Protein AF-A0A1Q7Q7M5-F1 (afdb_monomer_lite)

Secondary structure (DSSP, 8-state):
-----HHHHHHH---SSTTSSEEEEEEES-HHHHHHHHHHTTPPTT-EEEEEEESS-B-GGG-B--B-TTS-EEEE-----S-GGGHHHHHHHHHHHHHHHHHHHT---EEEETTTEEEETTEEEEE--

pLDDT: mean 95.15, std 6.15, range [52.12, 98.56]

Foldseek 3Di:
DDDDDQVVVVVVDPDPFAVVPEAEEAEDQAQAVVLVVCVVVPDGFRHKYWYQAHPNDADPPGDGDGRHGPDTGMDTDHDDPDDPVCVLVVQQVVQVVVQVVCCVPVVANWDDPPPWFIDGPPDTPDTTD

Sequence (129 aa):
MEALTSTAIQRGLSTRRFGRPVMVHESVRSTNDEAGALAQQGASEGTTVIARIQTGGRGRRGRAWLSPAGGLWLSVVLRPKVALEQWPLVGLAASAGAADAVREVARLQARVKWPNDLLIEDRKLGGVL

Structure (mmCIF, N/CA/C/O backbone):
data_AF-A0A1Q7Q7M5-F1
#
_entry.id   AF-A0A1Q7Q7M5-F1
#
loop_
_atom_site.group_PDB
_atom_site.id
_atom_site.type_symbol
_atom_site.label_atom_id
_atom_site.label_alt_id
_atom_site.label_comp_id
_atom_site.label_asym_id
_atom_site.label_entity_id
_atom_site.label_seq_id
_atom_site.pdbx_PDB_ins_code
_atom_site.Cartn_x
_atom_site.Cartn_y
_atom_site.Cartn_z
_atom_site.occupancy
_atom_site.B_iso_or_equiv
_atom_site.auth_seq_id
_atom_site.auth_comp_id
_atom_site.auth_asym_id
_atom_site.auth_atom_id
_atom_site.pdbx_PDB_model_num
ATOM 1 N N . MET A 1 1 ? 0.822 15.822 -16.429 1.00 52.12 1 MET A N 1
ATOM 2 C CA . MET A 1 1 ? 0.242 14.777 -15.559 1.00 52.12 1 MET A CA 1
ATOM 3 C C . MET A 1 1 ? -0.586 15.476 -14.510 1.00 52.12 1 MET A C 1
ATOM 5 O O . MET A 1 1 ? -0.068 16.382 -13.871 1.00 52.12 1 MET A O 1
ATOM 9 N N . GLU A 1 2 ? -1.861 15.124 -14.399 1.00 57.03 2 GLU A N 1
ATOM 10 C CA . GLU A 1 2 ? -2.748 15.658 -13.366 1.00 57.03 2 GLU A CA 1
ATOM 11 C C . GLU A 1 2 ? -2.214 15.268 -11.979 1.00 57.03 2 GLU A C 1
ATOM 13 O O . GLU A 1 2 ? -1.707 14.157 -11.797 1.00 57.03 2 GLU A O 1
ATOM 18 N N . ALA A 1 3 ? -2.247 16.195 -11.020 1.00 69.50 3 ALA A N 1
ATOM 19 C CA . ALA A 1 3 ? -1.789 15.915 -9.666 1.00 69.50 3 ALA A CA 1
ATOM 20 C C . ALA A 1 3 ? -2.682 14.837 -9.031 1.00 69.50 3 ALA A C 1
ATOM 22 O O . ALA A 1 3 ? -3.908 14.890 -9.148 1.00 69.50 3 ALA A O 1
ATOM 23 N N . LEU A 1 4 ? -2.079 13.864 -8.342 1.00 81.88 4 LEU A N 1
ATOM 24 C CA . LEU A 1 4 ? -2.830 12.860 -7.591 1.00 81.88 4 LEU A CA 1
ATOM 25 C C . LEU A 1 4 ? -3.558 13.584 -6.445 1.00 81.88 4 LEU A C 1
ATOM 27 O O . LEU A 1 4 ? -2.923 14.042 -5.501 1.00 81.88 4 LEU A O 1
ATOM 31 N N . THR A 1 5 ? -4.879 13.742 -6.540 1.00 90.38 5 THR A N 1
ATOM 32 C CA . THR A 1 5 ? -5.690 14.403 -5.503 1.00 90.38 5 THR A CA 1
ATOM 33 C C . THR A 1 5 ? -6.624 13.408 -4.834 1.00 90.38 5 THR A C 1
ATOM 35 O O . THR A 1 5 ? -7.073 12.441 -5.454 1.00 90.38 5 THR A O 1
ATOM 38 N N . SER A 1 6 ? -6.966 13.657 -3.568 1.00 91.06 6 SER A N 1
ATOM 39 C CA . SER A 1 6 ? -7.930 12.831 -2.829 1.00 91.06 6 SER A CA 1
ATOM 40 C C . SER A 1 6 ? -9.272 12.730 -3.562 1.00 91.06 6 SER A C 1
ATOM 42 O O . SER A 1 6 ? -9.818 11.637 -3.695 1.00 91.06 6 SER A O 1
ATOM 44 N N . THR A 1 7 ? -9.756 13.841 -4.122 1.00 90.94 7 THR A N 1
ATOM 45 C CA . THR A 1 7 ? -11.000 13.901 -4.900 1.00 90.94 7 THR A CA 1
ATOM 46 C C . THR A 1 7 ? -10.946 13.043 -6.162 1.00 90.94 7 THR A C 1
ATOM 48 O O . THR A 1 7 ? -11.887 12.293 -6.424 1.00 90.94 7 THR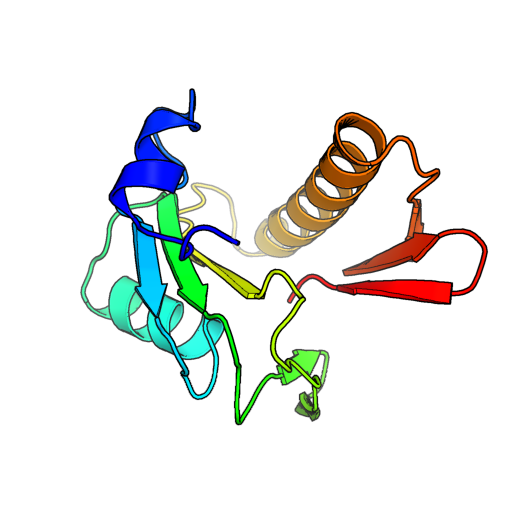 A O 1
ATOM 51 N N . ALA A 1 8 ? -9.865 13.127 -6.947 1.00 91.62 8 ALA A N 1
ATOM 52 C CA . ALA A 1 8 ? -9.720 12.325 -8.164 1.00 91.62 8 ALA A CA 1
ATOM 53 C C . ALA A 1 8 ? -9.707 10.824 -7.841 1.00 91.62 8 ALA A C 1
ATOM 55 O O . ALA A 1 8 ? -10.419 10.045 -8.475 1.00 91.62 8 ALA A O 1
ATOM 56 N N . ILE A 1 9 ? -8.979 10.433 -6.791 1.00 92.44 9 ILE A N 1
ATOM 57 C CA . ILE A 1 9 ? -8.918 9.044 -6.325 1.00 92.44 9 ILE A CA 1
ATOM 58 C C . ILE A 1 9 ? -10.300 8.568 -5.878 1.00 92.44 9 ILE A C 1
ATOM 60 O O . ILE A 1 9 ? -10.771 7.532 -6.334 1.00 92.44 9 ILE A O 1
ATOM 64 N N . GLN A 1 10 ? -10.995 9.335 -5.038 1.00 91.25 10 GLN A N 1
ATOM 65 C CA . GLN A 1 10 ? -12.319 8.953 -4.538 1.00 91.25 10 GLN A CA 1
ATOM 66 C C . GLN A 1 10 ? -13.360 8.789 -5.647 1.00 91.25 10 GLN A C 1
ATOM 68 O O . GLN A 1 10 ? -14.221 7.918 -5.531 1.00 91.25 10 GLN A O 1
ATOM 73 N N . ARG A 1 11 ? -13.284 9.589 -6.718 1.00 91.12 11 ARG A N 1
ATOM 74 C CA . ARG A 1 11 ? -14.157 9.447 -7.895 1.00 91.12 11 ARG A CA 1
ATOM 75 C C . ARG A 1 11 ? -13.887 8.157 -8.672 1.00 91.12 11 ARG A C 1
ATOM 77 O O . ARG A 1 11 ? -14.828 7.574 -9.197 1.00 91.12 11 ARG A O 1
ATOM 84 N N . GLY A 1 12 ? -12.631 7.712 -8.725 1.00 91.06 12 GLY A N 1
ATOM 85 C CA . GLY A 1 12 ? -12.237 6.462 -9.383 1.00 91.06 12 GLY A CA 1
ATOM 86 C C . GLY A 1 12 ? -12.501 5.196 -8.559 1.00 91.06 12 GLY A C 1
ATOM 87 O O . GLY A 1 12 ? -12.408 4.092 -9.089 1.00 91.06 12 GLY A O 1
ATOM 88 N N . LEU A 1 13 ? -12.825 5.329 -7.269 1.00 92.81 13 LEU A N 1
ATOM 89 C CA . LEU A 1 13 ? -13.026 4.200 -6.362 1.00 92.81 13 LEU A CA 1
ATOM 90 C C . LEU A 1 13 ? -14.498 3.778 -6.262 1.00 92.81 13 LEU A C 1
ATOM 92 O O . LEU A 1 13 ? -15.344 4.500 -5.728 1.00 92.81 13 LEU A O 1
ATOM 96 N N . SER A 1 14 ? -14.777 2.532 -6.654 1.00 93.44 14 SER A N 1
ATOM 97 C CA . SER A 1 14 ? -16.055 1.844 -6.405 1.00 93.44 14 SER A CA 1
ATOM 98 C C . SER A 1 14 ? -16.163 1.259 -4.987 1.00 93.44 14 SER A C 1
ATOM 100 O O . SER A 1 14 ? -17.228 0.802 -4.563 1.00 93.44 14 SER A O 1
ATOM 102 N N . THR A 1 15 ? -15.068 1.273 -4.224 1.00 94.50 15 THR A N 1
ATOM 103 C CA . THR A 1 15 ? -15.009 0.747 -2.861 1.00 94.50 15 THR A CA 1
ATOM 104 C C . THR A 1 15 ? -15.854 1.586 -1.907 1.00 94.50 15 THR A C 1
ATOM 106 O O . THR A 1 15 ? -15.828 2.815 -1.927 1.00 94.50 15 THR A O 1
ATOM 109 N N . ARG A 1 16 ? -16.585 0.914 -1.009 1.00 92.50 16 ARG A N 1
ATOM 110 C CA . ARG A 1 16 ? -17.368 1.575 0.054 1.00 92.50 16 ARG A CA 1
ATOM 111 C C . ARG A 1 16 ? -16.576 1.803 1.342 1.00 92.50 16 ARG A C 1
ATOM 113 O O . ARG A 1 16 ? -16.931 2.679 2.118 1.00 92.50 16 ARG A O 1
ATOM 120 N N . ARG A 1 17 ? -15.519 1.013 1.557 1.00 92.81 17 ARG A N 1
ATOM 121 C CA . ARG A 1 17 ? -14.701 1.012 2.781 1.00 92.81 17 ARG A CA 1
ATOM 122 C C . ARG A 1 17 ? -13.284 1.530 2.539 1.00 92.81 17 ARG A C 1
ATOM 124 O O . ARG A 1 17 ? -12.866 2.490 3.163 1.00 92.81 17 ARG A O 1
ATOM 131 N N . PHE A 1 18 ? -12.539 0.904 1.631 1.00 94.94 18 PHE A N 1
ATOM 132 C CA . PHE A 1 18 ? -11.139 1.263 1.374 1.00 94.94 18 PHE A CA 1
ATOM 133 C C . PHE A 1 18 ? -11.016 2.569 0.581 1.00 94.94 18 PHE A C 1
ATOM 135 O O . PHE A 1 18 ? -11.814 2.806 -0.324 1.00 94.94 18 PHE A O 1
ATOM 142 N N . GLY A 1 19 ? -10.030 3.406 0.918 1.00 94.94 19 GLY A N 1
ATOM 143 C CA . GLY A 1 19 ? -9.844 4.736 0.323 1.00 94.94 19 GLY A CA 1
ATOM 144 C C . GLY A 1 19 ? -10.826 5.796 0.833 1.00 94.94 19 GLY A C 1
ATOM 145 O O . GLY A 1 19 ? -10.999 6.839 0.197 1.00 94.94 19 GLY A O 1
ATOM 146 N N . ARG A 1 20 ? -11.509 5.534 1.956 1.00 93.56 20 ARG A N 1
ATOM 147 C CA . ARG A 1 20 ? -12.548 6.406 2.519 1.00 93.56 20 ARG A CA 1
ATOM 148 C C . ARG A 1 20 ? -12.348 6.570 4.038 1.00 93.56 20 ARG A C 1
ATOM 150 O O . ARG A 1 20 ? -12.800 5.713 4.792 1.00 93.56 20 ARG A O 1
ATOM 157 N N . PRO A 1 21 ? -11.699 7.660 4.498 1.00 95.31 21 PRO A N 1
ATOM 158 C CA . PRO A 1 21 ? -11.100 8.743 3.707 1.00 95.31 21 PRO A CA 1
ATOM 159 C C . PRO A 1 21 ? -9.776 8.343 3.030 1.00 95.31 21 PRO A C 1
ATOM 161 O O . PRO A 1 21 ? -9.144 7.351 3.397 1.00 95.31 21 PRO A O 1
ATOM 164 N N . VAL A 1 22 ? -9.342 9.152 2.056 1.00 97.25 22 VAL A N 1
ATOM 165 C CA . VAL A 1 22 ? -7.994 9.088 1.473 1.00 97.25 22 VAL A CA 1
ATOM 166 C C . VAL A 1 22 ? -7.282 10.419 1.692 1.00 97.25 22 VAL A C 1
ATOM 168 O O . VAL A 1 22 ? -7.832 11.482 1.404 1.00 97.25 22 VAL A O 1
ATOM 171 N N . MET A 1 23 ? -6.064 10.349 2.212 1.00 97.19 23 MET A N 1
ATOM 172 C CA . MET A 1 23 ? -5.178 11.483 2.448 1.00 97.19 23 MET A CA 1
ATOM 173 C C . MET A 1 23 ? -4.013 11.368 1.477 1.00 97.19 23 MET A C 1
ATOM 175 O O . MET A 1 23 ? -3.372 10.319 1.404 1.00 97.19 23 MET A O 1
ATOM 179 N N . VAL A 1 24 ? -3.765 12.423 0.703 1.00 97.31 24 VAL A N 1
ATOM 180 C CA . VAL A 1 24 ? -2.685 12.446 -0.286 1.00 97.31 24 VAL A CA 1
ATOM 181 C C . VAL A 1 24 ? -1.677 13.503 0.122 1.00 97.31 24 VAL A C 1
ATOM 183 O O . VAL A 1 24 ? -2.030 14.665 0.303 1.00 97.31 24 VAL A O 1
ATOM 186 N N . HIS A 1 25 ? -0.427 13.082 0.268 1.00 97.19 25 HIS A N 1
ATOM 187 C CA . HIS A 1 25 ? 0.676 13.925 0.691 1.00 97.19 25 HIS A CA 1
ATOM 188 C C . HIS A 1 25 ? 1.722 14.042 -0.409 1.00 97.19 25 HIS A C 1
ATOM 190 O O . HIS A 1 25 ? 2.006 13.097 -1.146 1.00 97.19 25 HIS A O 1
ATOM 196 N N . GLU A 1 26 ? 2.362 15.200 -0.465 1.00 96.19 26 GLU A N 1
ATOM 197 C CA . GLU A 1 26 ? 3.476 15.417 -1.377 1.00 96.19 26 GLU A CA 1
ATOM 198 C C . GLU A 1 26 ? 4.733 14.658 -0.922 1.00 96.19 26 GLU A C 1
ATOM 200 O O . GLU A 1 26 ? 5.414 14.004 -1.710 1.00 96.19 26 GLU A O 1
ATOM 205 N N . SER A 1 27 ? 5.023 14.696 0.376 1.00 97.62 27 SER A N 1
ATOM 206 C CA . SER A 1 27 ? 6.142 13.985 0.983 1.00 97.62 27 SER A CA 1
ATOM 207 C C . SER A 1 27 ? 5.837 13.696 2.446 1.00 97.62 27 SER A C 1
ATOM 209 O O . SER A 1 27 ? 5.323 14.561 3.154 1.00 97.62 27 SER A O 1
ATOM 211 N N . VAL A 1 28 ? 6.152 12.484 2.896 1.00 98.44 28 VAL A N 1
ATOM 212 C CA . VAL A 1 28 ? 6.057 12.058 4.302 1.00 98.44 28 VAL A CA 1
ATOM 213 C C . VAL A 1 28 ? 7.298 11.258 4.672 1.00 98.44 28 VAL A C 1
ATOM 215 O O . VAL A 1 28 ? 8.044 10.810 3.800 1.00 98.44 28 VAL A O 1
ATOM 218 N N . ARG A 1 29 ? 7.526 11.016 5.966 1.00 98.00 29 ARG A N 1
ATOM 219 C CA . ARG A 1 29 ? 8.596 10.095 6.372 1.00 98.00 29 ARG A CA 1
ATOM 220 C C . ARG A 1 29 ? 8.261 8.664 5.953 1.00 98.00 29 ARG A C 1
ATOM 222 O O . ARG A 1 29 ? 9.048 8.029 5.262 1.00 98.00 29 ARG A O 1
ATOM 229 N N . SER A 1 30 ? 7.082 8.174 6.324 1.00 98.38 30 SER A N 1
ATOM 230 C CA . SER A 1 30 ? 6.554 6.882 5.889 1.00 98.38 30 SER A CA 1
ATOM 231 C C . SER A 1 30 ? 5.031 6.917 5.941 1.00 98.38 30 SER A C 1
ATOM 233 O O . SER A 1 30 ? 4.473 7.263 6.977 1.00 98.38 30 SER A O 1
ATOM 235 N N . THR A 1 31 ? 4.345 6.496 4.877 1.00 98.56 31 THR A N 1
ATOM 236 C CA . THR A 1 31 ? 2.876 6.375 4.873 1.00 98.56 31 THR A CA 1
ATOM 237 C C . THR A 1 31 ? 2.386 5.437 5.972 1.00 98.56 31 THR A C 1
ATOM 239 O O . THR A 1 31 ? 1.299 5.633 6.505 1.00 98.56 31 THR A O 1
ATOM 242 N N . ASN A 1 32 ? 3.203 4.451 6.351 1.00 98.12 32 ASN A N 1
ATOM 243 C CA . ASN A 1 32 ? 2.880 3.502 7.408 1.00 98.12 32 ASN A CA 1
ATOM 244 C C . ASN A 1 32 ? 2.935 4.144 8.801 1.00 98.12 32 ASN A C 1
ATOM 246 O O . ASN A 1 32 ? 2.147 3.773 9.665 1.00 98.12 32 ASN A O 1
ATOM 250 N N . ASP A 1 33 ? 3.835 5.111 9.019 1.00 97.88 33 ASP A N 1
ATOM 251 C CA . ASP A 1 33 ? 3.860 5.883 10.270 1.00 97.88 33 ASP A CA 1
ATOM 252 C C . ASP A 1 33 ? 2.633 6.784 10.369 1.00 97.88 33 ASP A C 1
ATOM 254 O O . ASP A 1 33 ? 1.952 6.775 11.390 1.00 97.88 33 ASP A O 1
ATOM 258 N N . GLU A 1 34 ? 2.315 7.502 9.289 1.00 98.50 34 GLU A N 1
ATOM 259 C CA . GLU A 1 34 ? 1.141 8.378 9.232 1.00 98.50 34 GLU A CA 1
ATOM 260 C C . GLU A 1 34 ? -0.155 7.580 9.451 1.00 98.50 34 GLU A C 1
ATOM 262 O O . GLU A 1 34 ? -0.975 7.922 10.302 1.00 98.50 34 GLU A O 1
ATOM 267 N N . ALA A 1 35 ? -0.319 6.454 8.747 1.00 98.56 35 ALA A N 1
ATOM 268 C CA . ALA A 1 35 ? -1.468 5.570 8.927 1.00 98.56 35 ALA A CA 1
ATOM 269 C C . ALA A 1 35 ? -1.524 4.975 10.345 1.00 98.56 35 ALA A C 1
ATOM 271 O O . ALA A 1 35 ? -2.608 4.855 10.916 1.00 98.56 35 ALA A O 1
ATOM 272 N N . GLY A 1 36 ? -0.374 4.635 10.937 1.00 98.25 36 GLY A N 1
ATOM 273 C CA . GLY A 1 36 ? -0.278 4.160 12.317 1.00 98.25 36 GLY A CA 1
ATOM 274 C C . GLY A 1 36 ? -0.711 5.216 13.336 1.00 98.25 36 GLY A C 1
ATOM 275 O O . GLY A 1 36 ? -1.500 4.912 14.231 1.00 98.25 36 GLY A O 1
ATOM 276 N N . ALA A 1 37 ? -0.264 6.463 13.169 1.00 98.44 37 ALA A N 1
ATOM 277 C CA . ALA A 1 37 ? -0.660 7.585 14.017 1.00 98.44 37 ALA A CA 1
ATOM 278 C C . ALA A 1 37 ? -2.173 7.847 13.931 1.00 98.44 37 ALA A C 1
ATOM 280 O O . ALA A 1 37 ? -2.847 7.956 14.955 1.00 98.44 37 ALA A O 1
ATOM 281 N N . LEU A 1 38 ? -2.735 7.845 12.720 1.00 98.44 38 LEU A N 1
ATOM 282 C CA . LEU A 1 38 ? -4.179 7.969 12.505 1.00 98.44 38 LEU A CA 1
ATOM 283 C C . LEU A 1 38 ? -4.953 6.809 13.145 1.00 98.44 38 LEU A C 1
ATOM 285 O O . LEU A 1 38 ? -5.989 7.019 13.776 1.00 98.44 38 LEU A O 1
ATOM 289 N N . ALA A 1 39 ? -4.450 5.578 13.030 1.00 98.31 39 ALA A N 1
ATOM 290 C CA . ALA A 1 39 ? -5.074 4.416 13.653 1.00 98.31 39 ALA A CA 1
ATOM 291 C C . ALA A 1 39 ? -5.105 4.526 15.188 1.00 98.31 39 ALA A C 1
ATOM 293 O O . ALA A 1 39 ? -6.119 4.162 15.794 1.00 98.31 39 ALA A O 1
ATOM 294 N N . GLN A 1 40 ? -4.042 5.049 15.810 1.00 98.25 40 GLN A N 1
ATOM 295 C CA . GLN A 1 40 ? -3.986 5.324 17.253 1.00 98.25 40 GLN A CA 1
ATOM 296 C C . GLN A 1 40 ? -4.968 6.427 17.670 1.00 98.25 40 GLN A C 1
ATOM 298 O O . GLN A 1 40 ? -5.563 6.339 18.738 1.00 98.25 40 GLN A O 1
ATOM 303 N N . GLN A 1 41 ? -5.207 7.410 16.800 1.00 98.12 41 GLN A N 1
ATOM 304 C CA . GLN A 1 41 ? -6.208 8.467 16.995 1.00 98.12 41 GLN A CA 1
ATOM 305 C C . GLN A 1 41 ? -7.653 8.008 16.724 1.00 98.12 41 GLN A C 1
ATOM 307 O O . GLN A 1 41 ? -8.582 8.807 16.796 1.00 98.12 41 GLN A O 1
ATOM 312 N N . GLY A 1 42 ? -7.871 6.727 16.413 1.00 97.94 42 GLY A N 1
ATOM 313 C CA . GLY A 1 42 ? -9.210 6.170 16.215 1.00 97.94 42 GLY A CA 1
ATOM 314 C C . GLY A 1 42 ? -9.738 6.253 14.782 1.00 97.94 42 GLY A C 1
ATOM 315 O O . GLY A 1 42 ? -10.935 6.065 14.573 1.00 97.94 42 GLY A O 1
ATOM 316 N N . ALA A 1 43 ? -8.876 6.470 13.782 1.00 98.12 43 ALA A N 1
ATOM 317 C CA . ALA A 1 43 ? -9.294 6.454 12.382 1.00 98.12 43 ALA A CA 1
ATOM 318 C C . ALA A 1 43 ? -10.010 5.144 11.997 1.00 98.12 43 ALA A C 1
ATOM 320 O O . ALA A 1 43 ? -9.648 4.041 12.444 1.00 98.12 43 ALA A O 1
ATOM 321 N N . SER A 1 44 ? -11.037 5.285 11.155 1.00 97.25 44 SER A N 1
ATOM 322 C CA . SER A 1 44 ? -11.878 4.186 10.689 1.00 97.25 44 SER A CA 1
ATOM 323 C C . SER A 1 44 ? -11.114 3.233 9.773 1.00 97.25 44 SER A C 1
ATOM 325 O O . SER A 1 44 ? -10.174 3.622 9.071 1.00 97.25 44 SER A O 1
ATOM 327 N N . GLU A 1 45 ? -11.556 1.975 9.741 1.00 97.75 45 GLU A N 1
ATOM 328 C CA . GLU A 1 45 ? -11.079 1.006 8.756 1.00 97.75 45 GLU A CA 1
ATOM 329 C C . GLU A 1 45 ? -11.247 1.547 7.329 1.00 97.75 45 GLU A C 1
ATOM 331 O O . GLU A 1 45 ? -12.293 2.087 6.976 1.00 97.75 45 GLU A O 1
ATOM 336 N N . GLY A 1 46 ? -10.208 1.385 6.511 1.00 97.81 46 GLY A N 1
ATOM 337 C CA . GLY A 1 46 ? -10.161 1.865 5.136 1.00 97.81 46 GLY A CA 1
ATOM 338 C C . GLY A 1 46 ? -9.597 3.272 4.959 1.00 97.81 46 GLY A C 1
ATOM 339 O O . GLY A 1 46 ? -9.342 3.661 3.815 1.00 97.81 46 GLY A O 1
ATOM 340 N N . THR A 1 47 ? -9.308 3.985 6.055 1.00 98.44 47 THR A N 1
ATOM 341 C CA . THR A 1 47 ? -8.492 5.207 6.020 1.00 98.44 47 THR A CA 1
ATOM 342 C C . THR A 1 47 ? -7.181 4.913 5.304 1.00 98.44 47 THR A C 1
ATOM 344 O O . THR A 1 47 ? -6.436 4.023 5.711 1.00 98.44 47 THR A O 1
ATOM 347 N N . THR A 1 48 ? -6.929 5.621 4.207 1.00 98.44 48 THR A N 1
ATOM 348 C CA . THR A 1 48 ? -5.794 5.366 3.317 1.00 98.44 48 THR A CA 1
ATOM 349 C C . THR A 1 48 ? -4.906 6.596 3.243 1.00 98.44 48 THR A C 1
ATOM 351 O O . THR A 1 48 ? -5.379 7.684 2.926 1.00 98.44 48 THR A O 1
ATOM 354 N N . VAL A 1 49 ? -3.617 6.416 3.502 1.00 9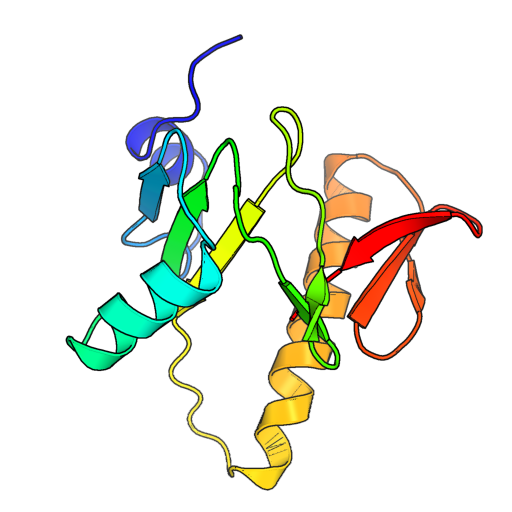8.56 49 VAL A N 1
ATOM 355 C CA . VAL A 1 49 ? -2.591 7.443 3.312 1.00 98.56 49 VAL A CA 1
ATOM 356 C C . VAL A 1 49 ? -1.817 7.107 2.051 1.00 98.56 49 VAL A C 1
ATOM 358 O O . VAL A 1 49 ? -1.368 5.975 1.898 1.00 98.56 49 VAL A O 1
ATOM 361 N N . ILE A 1 50 ? -1.652 8.081 1.164 1.00 98.25 50 ILE A N 1
ATOM 362 C CA . ILE A 1 50 ? -0.843 7.988 -0.052 1.00 98.25 50 ILE A CA 1
ATOM 363 C C . ILE A 1 50 ? 0.173 9.122 -0.024 1.00 98.25 50 ILE A C 1
ATOM 365 O O . ILE A 1 50 ? -0.164 10.245 0.351 1.00 98.25 50 ILE A O 1
ATOM 369 N N . ALA A 1 51 ? 1.405 8.854 -0.445 1.00 97.56 51 ALA A N 1
ATOM 370 C CA . ALA A 1 51 ? 2.412 9.891 -0.611 1.00 97.56 51 ALA A CA 1
ATOM 371 C C . ALA A 1 51 ? 3.110 9.785 -1.963 1.00 97.56 51 ALA A C 1
ATOM 373 O O . ALA A 1 51 ? 3.379 8.682 -2.439 1.00 97.56 51 ALA A O 1
ATOM 374 N N . ARG A 1 52 ? 3.458 10.929 -2.563 1.00 96.69 52 ARG A N 1
ATOM 375 C CA . ARG A 1 52 ? 4.287 10.955 -3.778 1.00 96.69 52 ARG A CA 1
ATOM 376 C C . ARG A 1 52 ? 5.731 10.546 -3.478 1.00 96.69 52 ARG A C 1
ATOM 378 O O . ARG A 1 52 ? 6.364 9.904 -4.311 1.00 96.69 52 ARG A O 1
ATOM 385 N N . ILE A 1 53 ? 6.243 10.890 -2.295 1.00 98.00 53 ILE A N 1
ATOM 386 C CA . ILE A 1 53 ? 7.601 10.565 -1.836 1.00 98.00 53 ILE A CA 1
ATOM 387 C C . ILE A 1 53 ? 7.553 10.071 -0.382 1.00 98.00 53 ILE A C 1
ATOM 389 O O . ILE A 1 53 ? 6.843 10.651 0.441 1.00 98.00 53 ILE A O 1
ATOM 393 N N . GLN A 1 54 ? 8.344 9.040 -0.048 1.00 98.38 54 GLN A N 1
ATOM 394 C CA . GLN A 1 54 ? 8.701 8.741 1.348 1.00 98.38 54 GLN A CA 1
ATOM 395 C C . GLN A 1 54 ? 10.190 9.006 1.588 1.00 98.38 54 GLN A C 1
ATOM 397 O O . GLN A 1 54 ? 11.040 8.438 0.902 1.00 98.38 54 GLN A O 1
ATOM 402 N N . THR A 1 55 ? 10.514 9.830 2.584 1.00 98.19 55 THR A N 1
ATOM 403 C CA . THR A 1 55 ? 11.904 10.169 2.947 1.00 98.19 55 THR A CA 1
ATOM 404 C C . THR A 1 55 ? 12.537 9.185 3.933 1.00 98.19 55 THR A C 1
ATOM 406 O O . THR A 1 55 ? 13.753 9.162 4.090 1.00 98.19 55 THR A O 1
ATOM 409 N N . GLY A 1 56 ? 11.728 8.341 4.573 1.00 97.38 56 GLY A N 1
ATOM 410 C CA . GLY A 1 56 ? 12.139 7.321 5.539 1.00 97.38 56 GLY A CA 1
ATOM 411 C C . GLY A 1 56 ? 11.339 6.029 5.379 1.00 97.38 56 GLY A C 1
ATOM 412 O O . GLY A 1 56 ? 10.912 5.434 6.371 1.00 97.38 56 GLY A O 1
ATOM 413 N N . GLY A 1 57 ? 11.099 5.619 4.128 1.00 96.06 57 GLY A N 1
ATOM 414 C CA . GLY A 1 57 ? 10.404 4.375 3.809 1.00 96.06 57 GLY A CA 1
ATOM 415 C C . GLY A 1 57 ? 11.103 3.162 4.429 1.00 96.06 57 GLY A C 1
ATOM 416 O O . GLY A 1 57 ? 12.335 3.080 4.469 1.00 96.06 57 GLY A O 1
ATOM 417 N N . ARG A 1 58 ? 10.311 2.200 4.910 1.00 95.56 58 ARG A N 1
ATOM 418 C CA . ARG A 1 58 ? 10.803 0.984 5.566 1.00 95.56 58 ARG A CA 1
ATOM 419 C C . ARG A 1 58 ? 10.301 -0.263 4.861 1.00 95.56 58 ARG A C 1
ATOM 421 O O . ARG A 1 58 ? 9.156 -0.335 4.434 1.00 95.56 58 ARG A O 1
ATOM 428 N N . GLY A 1 59 ? 11.170 -1.257 4.793 1.00 94.38 59 GLY A N 1
ATOM 429 C CA . GLY A 1 59 ? 10.845 -2.640 4.505 1.00 94.38 59 GLY A CA 1
ATOM 430 C C . GLY A 1 59 ? 10.918 -3.496 5.769 1.00 94.38 59 GLY A C 1
ATOM 431 O O . GLY A 1 59 ? 11.202 -3.031 6.877 1.00 94.38 59 GLY A O 1
ATOM 432 N N . ARG A 1 60 ? 10.688 -4.798 5.598 1.00 93.38 60 ARG A N 1
ATOM 433 C CA . ARG A 1 60 ? 10.740 -5.766 6.699 1.00 93.38 60 ARG A CA 1
ATOM 434 C C . ARG A 1 60 ? 12.131 -5.835 7.329 1.00 93.38 60 ARG A C 1
ATOM 436 O O . ARG A 1 60 ? 13.146 -5.619 6.665 1.00 93.38 60 ARG A O 1
ATOM 443 N N . ARG A 1 61 ? 12.165 -6.211 8.613 1.00 90.81 61 ARG A N 1
ATOM 444 C CA . ARG A 1 61 ? 13.398 -6.359 9.413 1.00 90.81 61 ARG A CA 1
ATOM 445 C C . ARG A 1 61 ? 14.251 -5.079 9.439 1.00 90.81 61 ARG A C 1
ATOM 447 O O . ARG A 1 61 ? 15.473 -5.156 9.412 1.00 90.81 61 ARG A O 1
ATOM 454 N N . GLY A 1 62 ? 13.601 -3.914 9.432 1.00 89.00 62 GLY A N 1
ATOM 455 C CA . GLY A 1 62 ? 14.263 -2.611 9.546 1.00 89.00 62 GLY A CA 1
ATOM 456 C C . GLY A 1 62 ? 15.043 -2.161 8.308 1.00 89.00 62 GLY A C 1
ATOM 457 O O . GLY A 1 62 ? 15.775 -1.181 8.382 1.00 89.00 62 GLY A O 1
ATOM 458 N N . ARG A 1 63 ? 14.912 -2.848 7.166 1.00 93.94 63 ARG A N 1
ATOM 459 C CA . ARG A 1 63 ? 15.582 -2.434 5.923 1.00 93.94 63 ARG A CA 1
ATOM 460 C C . ARG A 1 63 ? 14.994 -1.121 5.411 1.00 93.94 63 ARG A C 1
ATOM 462 O O . ARG A 1 63 ? 13.787 -0.921 5.495 1.00 93.94 63 ARG A O 1
ATOM 469 N N . ALA A 1 64 ? 15.822 -0.258 4.832 1.00 95.62 64 ALA A N 1
ATOM 470 C CA . ALA A 1 64 ? 15.335 0.934 4.144 1.00 95.62 64 ALA A CA 1
ATOM 471 C C . ALA A 1 64 ? 14.562 0.555 2.868 1.00 95.62 64 ALA A C 1
ATOM 473 O O . ALA A 1 64 ? 14.891 -0.428 2.199 1.00 95.62 64 ALA A O 1
ATOM 474 N N . TRP A 1 65 ? 13.544 1.345 2.528 1.00 97.00 65 TRP A N 1
ATOM 475 C CA . TRP A 1 65 ? 12.775 1.217 1.292 1.00 97.00 65 TRP A CA 1
ATOM 476 C C . TRP A 1 65 ? 12.760 2.549 0.536 1.00 97.00 65 TRP A C 1
ATOM 478 O O . TRP A 1 65 ? 12.146 3.526 0.970 1.00 97.00 65 TRP A O 1
ATOM 488 N N . LEU A 1 66 ? 13.445 2.587 -0.608 1.00 97.38 66 LEU A N 1
ATOM 489 C CA . LEU A 1 66 ? 13.539 3.777 -1.448 1.00 97.38 66 LEU A CA 1
ATOM 490 C C . LEU A 1 66 ? 12.180 4.067 -2.105 1.00 97.38 66 LEU A C 1
ATOM 492 O O . LEU A 1 66 ? 11.622 3.205 -2.776 1.00 97.38 66 LEU A O 1
ATOM 496 N N . SER A 1 67 ? 11.652 5.277 -1.900 1.00 97.50 67 SER A N 1
ATOM 497 C CA . SER A 1 67 ? 10.305 5.671 -2.348 1.00 97.50 67 SER A CA 1
ATOM 498 C C . SER A 1 67 ? 10.303 7.056 -3.009 1.00 97.50 67 SER A C 1
ATOM 500 O O . SER A 1 67 ? 9.771 8.012 -2.435 1.00 97.50 67 SER A O 1
ATOM 502 N N . PRO A 1 68 ? 10.940 7.218 -4.179 1.00 97.31 68 PRO A N 1
ATOM 503 C CA . PRO A 1 68 ? 10.968 8.490 -4.881 1.00 97.31 68 PRO A CA 1
ATOM 504 C C . PRO A 1 68 ? 9.622 8.742 -5.569 1.00 97.31 68 PRO A C 1
ATOM 506 O O . PRO A 1 68 ? 8.738 7.885 -5.601 1.00 97.31 68 PRO A O 1
ATOM 509 N N . ALA A 1 69 ? 9.478 9.913 -6.177 1.00 96.00 69 ALA A N 1
ATOM 510 C CA . ALA A 1 69 ? 8.333 10.192 -7.029 1.00 96.00 69 ALA A CA 1
ATOM 511 C C . ALA A 1 69 ? 8.242 9.199 -8.199 1.00 96.00 69 ALA A C 1
ATOM 513 O O . ALA A 1 69 ? 9.266 8.780 -8.737 1.00 96.00 69 ALA A O 1
ATOM 514 N N . GLY A 1 70 ? 7.017 8.865 -8.612 1.00 93.38 70 GLY A N 1
ATOM 515 C CA . GLY A 1 70 ? 6.746 7.970 -9.744 1.00 93.38 70 GLY A CA 1
ATOM 516 C C . GLY A 1 70 ? 6.325 6.550 -9.353 1.00 93.38 70 GLY A C 1
ATOM 517 O O . GLY A 1 70 ? 5.874 5.806 -10.218 1.00 93.38 70 GLY A O 1
ATOM 518 N N . GLY A 1 71 ? 6.410 6.182 -8.071 1.00 94.56 71 GLY A N 1
ATOM 519 C CA . GLY A 1 71 ? 5.775 4.971 -7.545 1.00 94.56 71 GLY A CA 1
ATOM 520 C C . GLY A 1 71 ? 4.462 5.248 -6.809 1.00 94.56 71 GLY A C 1
ATOM 521 O O . GLY A 1 71 ? 4.069 6.399 -6.613 1.00 94.56 71 GLY A O 1
ATOM 522 N N . LEU A 1 72 ? 3.796 4.172 -6.384 1.00 95.75 72 LEU A N 1
ATOM 523 C CA . LEU A 1 72 ? 2.599 4.218 -5.545 1.00 95.75 72 LEU A CA 1
ATOM 524 C C . LEU A 1 72 ? 2.966 3.808 -4.116 1.00 95.75 72 LEU A C 1
ATOM 526 O O . LEU A 1 72 ? 3.131 2.623 -3.826 1.00 95.75 72 LEU A O 1
ATOM 530 N N . TRP A 1 73 ? 3.082 4.789 -3.223 1.00 97.75 73 TRP A N 1
ATOM 531 C CA . TRP A 1 73 ? 3.380 4.566 -1.808 1.00 97.75 73 TRP A CA 1
ATOM 532 C C . TRP A 1 73 ? 2.119 4.806 -0.996 1.00 97.75 73 TRP A C 1
ATOM 534 O O . TRP A 1 73 ? 1.617 5.931 -0.963 1.00 97.75 73 TRP A O 1
ATOM 544 N N . LEU A 1 74 ? 1.586 3.754 -0.375 1.00 98.06 74 LEU A N 1
ATOM 545 C CA . LEU A 1 74 ? 0.351 3.851 0.389 1.00 98.06 74 LEU A CA 1
ATOM 546 C C . LEU A 1 74 ? 0.332 2.941 1.610 1.00 98.06 74 LEU A C 1
ATOM 548 O O . LEU A 1 74 ? 1.023 1.925 1.669 1.00 98.06 74 LEU A O 1
ATOM 552 N N . SER A 1 75 ? -0.5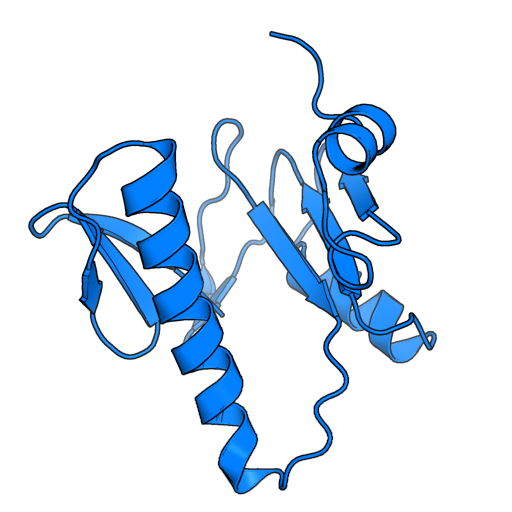18 3.294 2.567 1.00 98.56 75 SER A N 1
ATOM 553 C CA . SER A 1 75 ? -0.835 2.475 3.733 1.00 98.56 75 SER A CA 1
ATOM 554 C C . SER A 1 75 ? -2.319 2.598 4.062 1.00 98.56 75 SER A C 1
ATOM 556 O O . SER A 1 75 ? -2.896 3.679 3.949 1.00 98.56 75 SER A O 1
ATOM 558 N N . VAL A 1 76 ? -2.945 1.486 4.453 1.00 98.19 76 VAL A N 1
ATOM 559 C CA . VAL A 1 76 ? -4.382 1.412 4.748 1.00 98.19 76 VAL A CA 1
ATOM 560 C C . VAL A 1 76 ? -4.575 0.954 6.186 1.00 98.19 76 VAL A C 1
ATOM 562 O O . VAL A 1 76 ? -4.030 -0.069 6.593 1.00 98.19 76 VAL A O 1
ATOM 565 N N . VAL A 1 77 ? -5.379 1.688 6.950 1.00 98.38 77 VAL A N 1
ATOM 566 C CA . VAL A 1 77 ? -5.784 1.293 8.301 1.00 98.38 77 VAL A CA 1
ATOM 567 C C . VAL A 1 77 ? -6.785 0.143 8.209 1.00 98.38 77 VAL A C 1
ATOM 569 O O . VAL A 1 77 ? -7.844 0.285 7.595 1.00 98.38 77 VAL A O 1
ATOM 572 N N . LEU A 1 78 ? -6.475 -0.982 8.853 1.00 96.81 78 LEU A N 1
ATOM 573 C CA . LEU A 1 78 ? -7.347 -2.155 8.940 1.00 96.81 78 LEU A CA 1
ATOM 574 C C . LEU A 1 78 ? -7.801 -2.396 10.382 1.00 96.81 78 LEU A C 1
ATOM 576 O O . LEU A 1 78 ? -7.082 -2.077 11.329 1.00 96.81 78 LEU A O 1
ATOM 580 N N . ARG A 1 79 ? -8.998 -2.970 10.555 1.00 95.44 79 ARG A N 1
ATOM 581 C CA . ARG A 1 79 ? -9.548 -3.357 11.868 1.00 95.44 79 ARG A CA 1
ATOM 582 C C . ARG A 1 79 ? -10.018 -4.820 11.820 1.00 95.44 79 ARG A C 1
ATOM 584 O O . ARG A 1 79 ? -11.219 -5.085 11.915 1.00 95.44 79 ARG A O 1
ATOM 591 N N . PRO A 1 80 ? -9.093 -5.776 11.614 1.00 93.38 80 PRO A N 1
ATOM 592 C CA . PRO A 1 80 ? -9.444 -7.178 11.428 1.00 93.38 80 PRO A CA 1
ATOM 593 C C . PRO A 1 80 ? -10.139 -7.749 12.670 1.00 93.38 80 PRO A C 1
ATOM 595 O O . PRO A 1 80 ? -9.648 -7.615 13.787 1.00 93.38 80 PRO A O 1
ATOM 598 N N . LYS A 1 81 ? -11.272 -8.428 12.464 1.00 93.38 81 LYS A N 1
ATOM 599 C CA . LYS A 1 81 ? -12.012 -9.155 13.511 1.00 93.38 81 LYS A CA 1
ATOM 600 C C . LYS A 1 81 ? -11.632 -10.639 13.517 1.00 93.38 81 LYS A C 1
ATOM 602 O O . LYS A 1 81 ? -12.496 -11.504 13.428 1.00 93.38 81 LYS A O 1
ATOM 607 N N . VAL A 1 82 ? -10.330 -10.913 13.538 1.00 94.75 82 VAL A N 1
ATOM 608 C CA . VAL A 1 82 ? -9.749 -12.265 13.579 1.00 94.75 82 VAL A CA 1
ATOM 609 C C . VAL A 1 82 ? -8.747 -12.371 14.726 1.00 94.75 82 VAL A C 1
ATOM 611 O O . VAL A 1 82 ? -8.271 -11.348 15.225 1.00 94.75 82 VAL A O 1
ATOM 614 N N . ALA A 1 83 ? -8.430 -13.599 15.140 1.00 96.62 83 ALA A N 1
ATOM 615 C CA . ALA A 1 83 ? -7.455 -13.849 16.199 1.00 96.62 83 ALA A CA 1
ATOM 616 C C . ALA A 1 83 ? -6.061 -13.320 15.806 1.00 96.62 83 ALA A C 1
ATOM 618 O O . ALA A 1 83 ? -5.733 -13.263 14.617 1.00 96.62 83 ALA A O 1
ATOM 619 N N . LEU A 1 84 ? -5.239 -12.916 16.783 1.00 93.88 84 LEU A N 1
ATOM 620 C CA . LEU A 1 84 ? -3.924 -12.298 16.533 1.00 93.88 84 LEU A CA 1
ATOM 621 C C . LEU A 1 84 ? -3.004 -13.206 15.707 1.00 93.88 84 LEU A C 1
ATOM 623 O O . LEU A 1 84 ? -2.275 -12.741 14.833 1.00 93.88 84 LEU A O 1
ATOM 627 N N . GLU A 1 85 ? -3.101 -14.513 15.916 1.00 96.69 85 GLU A N 1
ATOM 628 C CA . GLU A 1 85 ? -2.343 -15.548 15.214 1.00 96.69 85 GLU A CA 1
ATOM 629 C C . GLU A 1 85 ? -2.664 -15.580 13.710 1.00 96.69 85 GLU A C 1
ATOM 631 O O . GLU A 1 85 ? -1.857 -16.043 12.905 1.00 96.69 85 GLU A O 1
ATOM 636 N N . GLN A 1 86 ? -3.828 -15.057 13.315 1.00 96.06 86 GLN A N 1
ATOM 637 C CA . GLN A 1 86 ? -4.290 -14.986 11.930 1.00 96.06 86 GLN A CA 1
ATOM 638 C C . GLN A 1 86 ? -3.920 -13.666 11.241 1.00 96.06 86 GLN A C 1
ATOM 640 O O . GLN A 1 86 ? -4.088 -13.549 10.028 1.00 96.06 86 GLN A O 1
ATOM 645 N N . TRP A 1 87 ? -3.376 -12.677 11.957 1.00 93.88 87 TRP A N 1
ATOM 646 C CA . TRP A 1 87 ? -2.977 -11.395 11.364 1.00 93.88 87 TRP A CA 1
ATOM 647 C C . TRP A 1 87 ? -1.982 -11.519 10.201 1.00 93.88 87 TRP A C 1
ATOM 649 O O . TRP A 1 87 ? -2.143 -10.780 9.227 1.00 93.88 87 TRP A O 1
ATOM 659 N N . PRO A 1 88 ? -1.014 -12.461 10.200 1.00 93.62 88 PRO A N 1
ATOM 660 C CA . PRO A 1 88 ? -0.152 -12.672 9.039 1.00 93.62 88 PRO A CA 1
ATOM 661 C C . PRO A 1 88 ? -0.924 -12.955 7.741 1.00 93.62 88 PRO A C 1
ATOM 663 O O . PRO A 1 88 ? -0.478 -12.540 6.673 1.00 93.62 88 PRO A O 1
ATOM 666 N N . LEU A 1 89 ? -2.104 -13.588 7.816 1.00 95.06 89 LEU A N 1
ATOM 667 C CA . LEU A 1 89 ? -2.943 -13.867 6.644 1.00 95.06 89 LEU A CA 1
ATOM 668 C C . LEU A 1 89 ? -3.428 -12.582 5.960 1.00 95.06 89 LEU A C 1
ATOM 670 O O . LEU A 1 89 ? -3.590 -12.569 4.743 1.00 95.06 89 LEU A O 1
ATOM 674 N N . VAL A 1 90 ? -3.602 -11.490 6.711 1.00 94.88 90 VAL A N 1
ATOM 675 C CA . VAL A 1 90 ? -3.979 -10.181 6.158 1.00 94.88 90 VAL A CA 1
ATOM 676 C C . VAL A 1 90 ? -2.872 -9.645 5.247 1.00 94.88 90 VAL A C 1
ATOM 678 O O . VAL A 1 90 ? -3.155 -9.194 4.138 1.00 94.88 90 VAL A O 1
ATOM 681 N N . GLY A 1 91 ? -1.607 -9.753 5.667 1.00 94.00 91 GLY A N 1
ATOM 682 C CA . GLY A 1 91 ? -0.455 -9.345 4.855 1.00 94.00 91 GLY A CA 1
ATOM 683 C C . GLY A 1 91 ? -0.266 -10.215 3.607 1.00 94.00 91 GLY A C 1
ATOM 684 O O . GLY A 1 91 ? 0.052 -9.704 2.528 1.00 94.00 91 GLY A O 1
ATOM 685 N N . LEU A 1 92 ? -0.526 -11.524 3.722 1.00 96.06 92 LEU A N 1
ATOM 686 C CA . LEU A 1 92 ? -0.516 -12.437 2.573 1.00 96.06 92 LEU A CA 1
ATOM 687 C C . LEU A 1 92 ? -1.621 -12.078 1.568 1.00 96.06 92 LEU A C 1
ATOM 689 O O . LEU A 1 92 ? -1.351 -11.983 0.370 1.00 96.06 92 LEU A O 1
ATOM 693 N N . ALA A 1 93 ? -2.838 -11.811 2.050 1.00 96.25 93 ALA A N 1
ATOM 694 C CA . ALA A 1 93 ? -3.962 -11.390 1.218 1.00 96.25 93 ALA A CA 1
ATOM 695 C C . ALA A 1 93 ? -3.697 -10.041 0.531 1.00 96.25 93 ALA A C 1
ATOM 697 O O . ALA A 1 93 ? -3.976 -9.894 -0.657 1.00 96.25 93 ALA A O 1
ATOM 698 N N . ALA A 1 94 ? -3.097 -9.078 1.239 1.00 96.56 94 ALA A N 1
ATOM 699 C CA . ALA A 1 94 ? -2.697 -7.797 0.660 1.00 96.56 94 ALA A CA 1
ATOM 700 C C . ALA A 1 94 ? -1.651 -7.967 -0.455 1.00 96.56 94 ALA A C 1
ATOM 702 O O . ALA A 1 94 ? -1.753 -7.329 -1.500 1.00 96.56 94 ALA A O 1
ATOM 703 N N . SER A 1 95 ? -0.681 -8.867 -0.269 1.00 97.38 95 SER A N 1
ATOM 704 C CA . SER A 1 95 ? 0.341 -9.165 -1.283 1.00 97.38 95 SER A CA 1
ATOM 705 C C . SER A 1 95 ? -0.259 -9.811 -2.533 1.00 97.38 95 SER A C 1
ATOM 707 O O . SER A 1 95 ? 0.080 -9.417 -3.649 1.00 97.38 95 SER A O 1
ATOM 709 N N . ALA A 1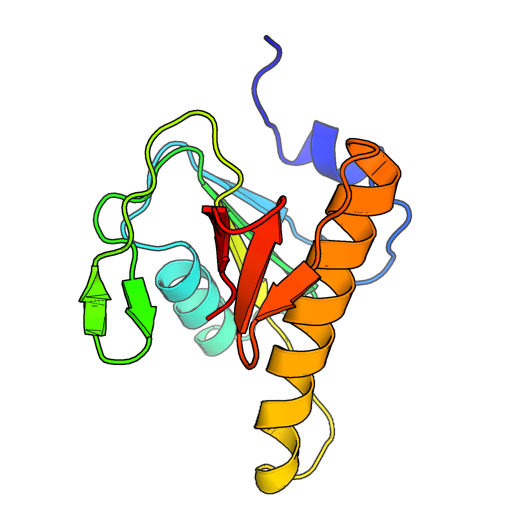 96 ? -1.183 -10.761 -2.352 1.00 97.94 96 ALA A N 1
ATOM 710 C CA . ALA A 1 96 ? -1.917 -11.381 -3.452 1.00 97.94 96 ALA A CA 1
ATOM 711 C C . ALA A 1 96 ? -2.771 -10.351 -4.211 1.00 97.94 96 ALA A C 1
ATOM 713 O O . ALA A 1 96 ? -2.618 -10.209 -5.421 1.00 97.94 96 ALA A O 1
ATOM 714 N N . GLY A 1 97 ? -3.576 -9.557 -3.498 1.00 97.38 97 GLY A N 1
ATOM 715 C CA . GLY A 1 97 ? -4.421 -8.526 -4.106 1.00 97.38 97 GLY A CA 1
ATOM 716 C C . GLY A 1 97 ? -3.627 -7.437 -4.836 1.00 97.38 97 GLY A C 1
ATOM 717 O O . GLY A 1 97 ? -4.048 -6.967 -5.889 1.00 97.38 97 GLY A O 1
ATOM 718 N N . ALA A 1 98 ? -2.446 -7.064 -4.334 1.00 97.62 98 ALA A N 1
ATOM 719 C CA . ALA A 1 98 ? -1.567 -6.126 -5.027 1.00 97.62 98 ALA A CA 1
ATOM 720 C C . ALA A 1 98 ? -1.009 -6.715 -6.336 1.00 97.62 98 ALA A C 1
ATOM 722 O O . ALA A 1 98 ? -0.942 -6.013 -7.345 1.00 97.62 98 ALA A O 1
ATOM 723 N N . ALA A 1 99 ? -0.642 -8.002 -6.353 1.00 98.12 99 ALA A N 1
ATOM 724 C CA . ALA A 1 99 ? -0.225 -8.675 -7.583 1.00 98.12 99 ALA A CA 1
ATOM 725 C C . ALA A 1 99 ? -1.385 -8.781 -8.586 1.00 98.12 99 ALA A C 1
ATOM 727 O O . ALA A 1 99 ? -1.184 -8.526 -9.773 1.00 98.12 99 ALA A O 1
ATOM 728 N N . ASP A 1 100 ? -2.599 -9.079 -8.117 1.00 98.12 100 ASP A N 1
ATOM 729 C CA . ASP A 1 100 ? -3.816 -9.100 -8.938 1.00 98.12 100 ASP A CA 1
ATOM 730 C C . ASP A 1 100 ? -4.085 -7.741 -9.583 1.00 98.12 100 ASP A C 1
ATOM 732 O O . ASP A 1 100 ? -4.267 -7.667 -10.798 1.00 98.12 100 ASP A O 1
ATOM 736 N N . ALA A 1 101 ? -4.000 -6.658 -8.807 1.00 97.00 101 ALA A N 1
ATOM 737 C CA . ALA A 1 101 ? -4.187 -5.303 -9.314 1.00 97.00 101 ALA A CA 1
ATOM 738 C C . ALA A 1 101 ? -3.171 -4.946 -10.413 1.00 97.00 101 ALA A C 1
ATOM 740 O O . ALA A 1 101 ? -3.537 -4.362 -11.433 1.00 97.00 101 ALA A O 1
ATOM 741 N N . VAL A 1 102 ? -1.898 -5.332 -10.259 1.00 97.62 102 VAL A N 1
ATOM 742 C CA . VAL A 1 102 ? -0.882 -5.120 -11.306 1.00 97.62 102 VAL A CA 1
ATOM 743 C C . VAL A 1 102 ? -1.208 -5.931 -12.562 1.00 97.62 102 VAL A C 1
ATOM 745 O O . VAL A 1 102 ? -1.110 -5.402 -13.672 1.00 97.62 102 VAL A O 1
ATOM 748 N N . ARG A 1 103 ? -1.625 -7.195 -12.408 1.00 98.12 103 ARG A N 1
ATOM 7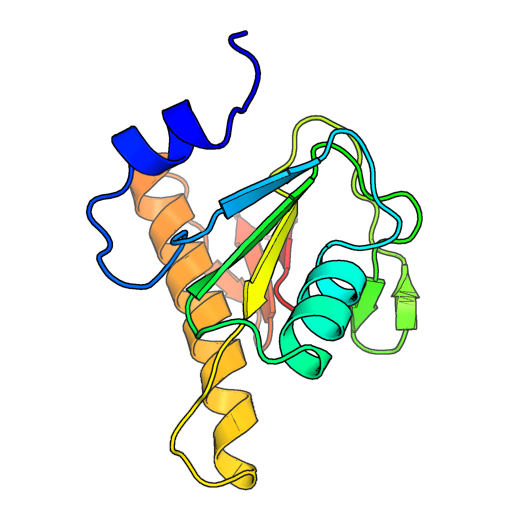49 C CA . ARG A 1 103 ? -2.034 -8.046 -13.536 1.00 98.12 103 ARG A CA 1
ATOM 750 C C . ARG A 1 103 ? -3.225 -7.461 -14.288 1.00 98.12 103 ARG A C 1
ATOM 752 O O . ARG A 1 103 ? -3.251 -7.495 -15.516 1.00 98.12 103 ARG A O 1
ATOM 759 N N . GLU A 1 104 ? -4.195 -6.909 -13.571 1.00 97.56 104 GLU A N 1
ATOM 760 C CA . GLU A 1 104 ? -5.406 -6.344 -14.159 1.00 97.56 104 GLU A CA 1
ATOM 761 C C . GLU A 1 104 ? -5.146 -5.005 -14.855 1.00 97.56 104 GLU A C 1
ATOM 763 O O . GLU A 1 104 ? -5.523 -4.834 -16.015 1.00 97.56 104 GLU A O 1
ATOM 768 N N . VAL A 1 105 ? -4.475 -4.073 -14.175 1.00 95.81 105 VAL A N 1
ATOM 769 C CA . VAL A 1 105 ? -4.312 -2.694 -14.653 1.00 95.81 105 VAL A CA 1
ATOM 770 C C . VAL A 1 105 ? -3.175 -2.581 -15.664 1.00 95.81 105 VAL A C 1
ATOM 772 O O . VAL A 1 105 ? -3.354 -1.999 -16.731 1.00 95.81 105 VAL A O 1
ATOM 775 N N . ALA A 1 106 ? -2.005 -3.144 -15.351 1.00 95.69 106 ALA A N 1
ATOM 776 C CA . ALA A 1 106 ? -0.817 -3.014 -16.193 1.00 95.69 106 ALA A CA 1
ATOM 777 C C . ALA A 1 106 ? -0.683 -4.144 -17.224 1.00 95.69 106 ALA A C 1
ATOM 779 O O . ALA A 1 106 ? 0.168 -4.059 -18.105 1.00 95.69 106 ALA A O 1
ATOM 780 N N . ARG A 1 107 ? -1.494 -5.209 -17.118 1.00 97.25 107 ARG A N 1
ATOM 781 C CA . ARG A 1 107 ? -1.401 -6.417 -17.964 1.00 97.25 107 ARG A CA 1
ATOM 782 C C . ARG A 1 107 ? -0.026 -7.097 -17.905 1.00 97.25 107 ARG A C 1
ATOM 784 O O . ARG A 1 107 ? 0.376 -7.789 -18.837 1.00 97.25 107 ARG A O 1
ATOM 791 N N . LEU A 1 108 ? 0.684 -6.935 -16.786 1.00 96.94 108 LEU A N 1
ATOM 792 C CA . LEU A 1 108 ? 1.994 -7.542 -16.534 1.00 96.94 108 LEU A CA 1
ATOM 793 C C . LEU A 1 108 ? 1.847 -8.782 -15.653 1.00 96.94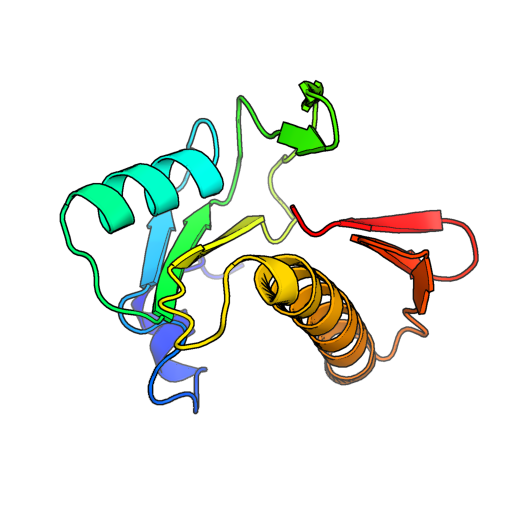 108 LEU A C 1
ATOM 795 O O . LEU A 1 108 ? 1.050 -8.783 -14.721 1.00 96.94 108 LEU A O 1
ATOM 799 N N . GLN A 1 109 ? 2.644 -9.823 -15.907 1.00 96.94 109 GLN A N 1
ATOM 800 C CA . GLN A 1 109 ? 2.611 -11.093 -15.164 1.00 96.94 109 GLN A CA 1
ATOM 801 C C . GLN A 1 109 ? 3.266 -10.970 -13.777 1.00 96.94 109 GLN A C 1
ATOM 803 O O . GLN A 1 109 ? 4.331 -11.533 -13.518 1.00 96.94 109 GLN A O 1
ATOM 808 N N . ALA A 1 110 ? 2.632 -10.209 -12.884 1.00 97.88 110 ALA A N 1
ATOM 809 C CA . ALA A 1 110 ? 3.083 -10.056 -11.510 1.00 97.88 110 ALA A CA 1
ATOM 810 C C . ALA A 1 110 ? 2.844 -11.336 -10.692 1.00 97.88 110 ALA A C 1
ATOM 812 O O . ALA A 1 110 ? 1.772 -11.941 -10.749 1.00 97.88 110 ALA A O 1
ATOM 813 N N . ARG A 1 111 ? 3.844 -11.735 -9.903 1.00 97.31 111 ARG A N 1
ATOM 814 C CA . ARG A 1 111 ? 3.797 -12.871 -8.974 1.00 97.31 111 ARG A CA 1
ATOM 815 C C . ARG A 1 111 ? 4.222 -12.437 -7.579 1.00 97.31 111 ARG A C 1
ATOM 817 O O . ARG A 1 111 ? 5.022 -11.516 -7.426 1.00 97.31 111 ARG A O 1
ATOM 824 N N . VAL A 1 112 ? 3.736 -13.149 -6.567 1.00 97.75 112 VAL A N 1
ATOM 825 C CA . VAL A 1 112 ? 4.176 -12.963 -5.182 1.00 97.75 112 VAL A CA 1
ATOM 826 C C . VAL A 1 112 ? 5.321 -13.927 -4.885 1.00 97.75 112 VAL A C 1
ATOM 828 O O . VAL A 1 112 ? 5.136 -15.143 -4.901 1.00 97.75 112 VAL A O 1
ATOM 831 N N . LYS A 1 113 ? 6.504 -13.397 -4.564 1.00 97.06 113 LYS A N 1
ATOM 832 C CA . LYS A 1 113 ? 7.515 -14.148 -3.815 1.00 97.06 113 LYS A CA 1
ATOM 833 C C . LYS A 1 113 ? 7.189 -13.998 -2.348 1.00 97.06 113 LYS A C 1
ATOM 835 O O . LYS A 1 113 ? 7.320 -12.921 -1.757 1.00 97.06 113 LYS A O 1
ATOM 840 N N . TRP A 1 114 ? 6.740 -15.101 -1.773 1.00 93.94 114 TRP A N 1
ATOM 841 C CA . TRP A 1 114 ? 6.266 -15.097 -0.408 1.00 93.94 114 TRP A CA 1
ATOM 842 C C . TRP A 1 114 ? 7.346 -14.629 0.586 1.00 93.94 114 TRP A C 1
ATOM 844 O O . TRP A 1 114 ? 8.528 -14.949 0.430 1.00 93.94 114 TRP A O 1
ATOM 854 N N . PRO A 1 115 ? 6.941 -13.881 1.627 1.00 94.06 115 PRO A N 1
ATOM 855 C CA . PRO A 1 115 ? 5.548 -13.596 1.967 1.00 94.06 115 PRO A CA 1
ATOM 856 C C . PRO A 1 115 ? 4.997 -12.272 1.404 1.00 94.06 115 PRO A C 1
ATOM 858 O O . PRO A 1 115 ? 3.807 -12.034 1.554 1.00 94.06 115 PRO A O 1
ATOM 861 N N . ASN A 1 116 ? 5.829 -11.394 0.832 1.00 96.38 116 ASN A N 1
ATOM 862 C CA . ASN A 1 116 ? 5.449 -9.982 0.694 1.00 96.38 116 ASN A CA 1
ATOM 863 C C . ASN A 1 116 ? 6.078 -9.222 -0.487 1.00 96.38 116 ASN A C 1
ATOM 865 O O . ASN A 1 116 ? 5.914 -8.006 -0.568 1.00 96.38 116 ASN A O 1
ATOM 869 N N . ASP A 1 117 ? 6.823 -9.891 -1.368 1.00 97.31 117 ASP A N 1
ATOM 870 C CA . ASP A 1 117 ? 7.499 -9.238 -2.491 1.00 97.31 117 ASP A CA 1
ATOM 871 C C . ASP A 1 117 ? 6.729 -9.487 -3.791 1.00 97.31 117 ASP A C 1
ATOM 873 O O . ASP A 1 117 ? 6.412 -10.629 -4.119 1.00 97.31 117 ASP A O 1
ATOM 877 N N . LEU A 1 118 ? 6.464 -8.424 -4.551 1.00 97.75 118 LEU A N 1
ATOM 878 C CA . LEU A 1 118 ? 5.893 -8.520 -5.891 1.00 97.75 118 LEU A CA 1
ATOM 879 C C . LEU A 1 118 ? 7.027 -8.551 -6.908 1.00 97.75 118 LEU A C 1
ATOM 881 O O . LEU A 1 118 ? 7.913 -7.693 -6.867 1.00 97.75 118 LEU A O 1
ATOM 885 N N . LEU A 1 119 ? 6.987 -9.501 -7.837 1.00 98.12 119 LEU A N 1
ATOM 886 C CA . LEU A 1 119 ? 7.937 -9.592 -8.938 1.00 98.12 119 LEU A CA 1
ATOM 887 C C . LEU A 1 119 ? 7.234 -9.626 -10.279 1.00 98.12 119 LEU A C 1
ATOM 889 O O . LEU A 1 119 ? 6.155 -10.195 -10.408 1.00 98.12 119 LEU A O 1
ATOM 893 N N . ILE A 1 120 ? 7.908 -9.075 -11.277 1.00 97.56 120 ILE A N 1
ATOM 894 C CA . ILE A 1 120 ? 7.658 -9.359 -12.685 1.00 97.56 120 ILE A CA 1
ATOM 895 C C . ILE A 1 120 ? 8.918 -10.062 -13.175 1.00 97.56 120 ILE A C 1
ATOM 897 O O . ILE A 1 120 ? 10.024 -9.565 -12.950 1.00 97.56 120 ILE A O 1
ATOM 901 N N . GLU A 1 121 ? 8.749 -11.236 -13.785 1.00 93.25 121 GLU A N 1
ATOM 902 C CA . GLU A 1 121 ? 9.864 -12.157 -14.047 1.00 93.25 121 GLU A CA 1
ATOM 903 C C . GLU A 1 121 ? 10.590 -12.475 -12.721 1.00 93.25 121 GLU A C 1
ATOM 905 O O . GLU A 1 121 ? 9.951 -12.972 -11.787 1.00 93.25 121 GLU A O 1
ATOM 910 N N . ASP A 1 122 ? 11.880 -12.137 -12.623 1.00 93.25 122 ASP A N 1
ATOM 911 C CA . ASP A 1 122 ? 12.723 -12.298 -11.430 1.00 93.25 122 ASP A CA 1
ATOM 912 C C . ASP A 1 122 ? 13.163 -10.956 -10.821 1.00 93.25 122 ASP A C 1
ATOM 914 O O . ASP A 1 122 ? 14.035 -10.899 -9.949 1.00 93.25 122 ASP A O 1
ATOM 918 N N . ARG A 1 123 ? 12.541 -9.848 -11.246 1.00 96.81 123 ARG A N 1
ATOM 919 C CA . ARG A 1 123 ? 12.835 -8.502 -10.744 1.00 96.81 123 ARG A CA 1
ATOM 920 C C . ARG A 1 123 ? 11.753 -8.026 -9.791 1.00 96.81 123 ARG A C 1
ATOM 922 O O . ARG A 1 123 ? 10.560 -8.177 -10.045 1.00 96.81 123 ARG A O 1
ATOM 929 N N . LYS A 1 124 ? 12.179 -7.420 -8.683 1.00 96.56 124 LYS A N 1
ATOM 930 C CA . LYS A 1 124 ? 11.271 -6.889 -7.667 1.00 96.56 124 LYS A CA 1
ATOM 931 C C . LYS A 1 124 ? 10.586 -5.618 -8.169 1.00 96.56 124 LYS A C 1
ATOM 933 O O . LYS A 1 124 ? 11.253 -4.625 -8.433 1.00 96.56 124 LYS A O 1
ATOM 938 N N . LEU A 1 125 ? 9.260 -5.666 -8.251 1.00 96.94 125 LEU A N 1
ATOM 939 C CA . LEU A 1 125 ? 8.393 -4.541 -8.596 1.00 96.94 125 LEU A CA 1
ATOM 940 C C . LEU A 1 125 ? 8.038 -3.707 -7.360 1.00 96.94 125 LEU A C 1
ATOM 942 O O . LEU A 1 125 ? 8.018 -2.483 -7.409 1.00 96.94 125 LEU A O 1
ATOM 946 N N . GLY A 1 126 ? 7.730 -4.379 -6.252 1.00 96.62 126 GLY A N 1
ATOM 947 C CA . GLY A 1 126 ? 7.211 -3.739 -5.051 1.00 96.62 126 GLY A CA 1
ATOM 948 C C . GLY A 1 126 ? 7.198 -4.685 -3.860 1.00 96.62 126 GLY A C 1
ATOM 949 O O . GLY A 1 126 ? 7.693 -5.814 -3.931 1.00 96.62 126 GLY A O 1
ATOM 950 N N . GLY A 1 127 ? 6.645 -4.220 -2.748 1.00 96.56 127 GLY A N 1
ATOM 951 C CA . GLY A 1 127 ? 6.487 -5.039 -1.560 1.00 96.56 127 GLY A CA 1
ATOM 952 C C . GLY A 1 127 ? 5.401 -4.511 -0.638 1.00 96.56 127 GLY A C 1
ATOM 953 O O . GLY A 1 127 ? 5.093 -3.322 -0.646 1.00 96.56 127 GLY A O 1
ATOM 954 N N . VAL A 1 128 ? 4.845 -5.419 0.153 1.00 97.12 128 VAL A N 1
ATOM 955 C CA . VAL A 1 128 ? 3.907 -5.126 1.239 1.00 97.12 128 VAL A CA 1
ATOM 956 C C . VAL A 1 128 ? 4.656 -5.222 2.569 1.00 97.12 128 VAL A C 1
ATOM 958 O O . VAL A 1 128 ? 5.591 -6.024 2.699 1.00 97.12 128 VAL A O 1
ATOM 961 N N . LEU A 1 129 ? 4.284 -4.381 3.534 1.00 93.38 129 LEU A N 1
ATOM 962 C CA . LEU A 1 129 ? 4.821 -4.383 4.894 1.00 93.38 129 LEU A CA 1
ATOM 963 C C . LEU A 1 129 ? 3.742 -4.802 5.890 1.00 93.38 129 LEU A C 1
ATOM 965 O O . LEU A 1 129 ? 2.609 -4.294 5.755 1.00 93.38 129 LEU A O 1
#

Radius of gyration: 14.66 Å; chains: 1; bounding box: 33×32×35 Å